Protein AF-A0A3S3P626-F1 (afdb_monomer_lite)

Secondary structure (DSSP, 8-state):
-EEEGGGTTSHHHHHHHHHHHHHHH-SSSSTT-------EEE-TT-HHHHS--

pLDDT: mean 88.5, std 12.73, range [49.53, 97.75]

Sequence (53 aa):
ALFTEEEKDGSSELAFKYAIYRINKDRLLLPNTTLIYDIQYVPKDDSFHAAKK

Structure (mmCIF, N/CA/C/O backbone):
data_AF-A0A3S3P626-F1
#
_entry.id   AF-A0A3S3P626-F1
#
loop_
_atom_site.group_PDB
_atom_site.id
_atom_site.type_symbol
_atom_site.label_atom_id
_atom_site.label_alt_id
_atom_site.label_comp_id
_atom_site.label_asym_id
_atom_site.label_entity_id
_atom_site.label_seq_id
_atom_site.pdbx_PDB_ins_code
_atom_site.Cartn_x
_atom_site.Cartn_y
_atom_site.Cartn_z
_atom_site.occupancy
_atom_site.B_iso_or_equiv
_atom_site.auth_seq_id
_atom_site.auth_comp_id
_atom_site.auth_asym_id
_atom_site.auth_atom_id
_atom_site.pdbx_PDB_model_num
ATOM 1 N N . ALA A 1 1 ? -0.574 -6.297 -5.750 1.00 87.50 1 ALA A N 1
ATOM 2 C CA . ALA A 1 1 ? -0.380 -5.213 -6.722 1.00 87.50 1 ALA A CA 1
ATOM 3 C C . ALA A 1 1 ? 0.717 -5.614 -7.682 1.00 87.50 1 ALA A C 1
ATOM 5 O O . ALA A 1 1 ? 1.604 -6.368 -7.295 1.00 87.50 1 ALA A O 1
ATOM 6 N N . LEU A 1 2 ? 0.613 -5.140 -8.915 1.00 89.75 2 LEU A N 1
ATOM 7 C CA . LEU A 1 2 ? 1.602 -5.361 -9.952 1.00 89.75 2 LEU A CA 1
ATOM 8 C C . LEU A 1 2 ? 2.242 -4.011 -10.261 1.00 89.75 2 LEU A C 1
ATOM 10 O O . LEU A 1 2 ? 1.514 -3.057 -10.530 1.00 89.75 2 LEU A O 1
ATOM 14 N N . PHE A 1 3 ? 3.563 -3.941 -10.178 1.00 90.88 3 PHE A N 1
ATOM 15 C CA . PHE A 1 3 ? 4.347 -2.772 -10.560 1.00 90.88 3 PHE A CA 1
ATOM 16 C C . PHE A 1 3 ? 5.355 -3.178 -11.624 1.00 90.88 3 PHE A C 1
ATOM 18 O O . PHE A 1 3 ? 5.700 -4.354 -11.757 1.00 90.88 3 PHE A O 1
ATOM 25 N N . THR A 1 4 ? 5.842 -2.208 -12.381 1.00 91.06 4 THR A N 1
ATOM 26 C CA . THR A 1 4 ? 7.022 -2.439 -13.208 1.00 91.06 4 THR A CA 1
ATOM 27 C C . THR A 1 4 ? 8.277 -2.524 -12.338 1.00 91.06 4 THR A C 1
ATOM 29 O O . THR A 1 4 ? 8.312 -1.999 -11.224 1.00 91.06 4 THR A O 1
ATOM 32 N N . GLU A 1 5 ? 9.336 -3.161 -12.835 1.00 89.69 5 GLU A N 1
ATOM 33 C CA . GLU A 1 5 ? 10.643 -3.139 -12.158 1.00 89.69 5 GLU A CA 1
ATOM 34 C C . GLU A 1 5 ? 11.172 -1.707 -11.946 1.00 89.69 5 GLU A C 1
ATOM 36 O O . GLU A 1 5 ? 11.831 -1.443 -10.944 1.00 89.69 5 GLU A O 1
ATOM 41 N N . GLU A 1 6 ? 10.834 -0.773 -12.842 1.00 90.06 6 GLU A N 1
ATOM 42 C CA . GLU A 1 6 ? 11.176 0.658 -12.746 1.00 90.06 6 GLU A CA 1
ATOM 43 C C . GLU A 1 6 ? 10.456 1.370 -11.591 1.00 90.06 6 GLU A C 1
ATOM 45 O O . GLU A 1 6 ? 10.955 2.354 -11.048 1.00 90.06 6 GLU A O 1
ATOM 50 N N . GLU A 1 7 ? 9.267 0.892 -11.223 1.00 90.75 7 GLU A N 1
ATOM 51 C CA . GLU A 1 7 ? 8.448 1.461 -10.150 1.00 90.75 7 GLU A CA 1
ATOM 52 C C . GLU A 1 7 ? 8.787 0.889 -8.775 1.00 90.75 7 GLU A C 1
ATOM 54 O O . GLU A 1 7 ? 8.253 1.367 -7.768 1.00 90.75 7 GLU A O 1
ATOM 59 N N . LYS A 1 8 ? 9.671 -0.113 -8.728 1.00 91.75 8 LYS A N 1
ATOM 60 C CA . LYS A 1 8 ? 10.155 -0.693 -7.483 1.00 91.75 8 LYS A CA 1
ATOM 61 C C . LYS A 1 8 ? 10.805 0.379 -6.616 1.00 91.75 8 LYS A C 1
ATOM 63 O O . LYS A 1 8 ? 11.644 1.147 -7.078 1.00 91.75 8 LYS A O 1
ATOM 68 N N . ASP A 1 9 ? 10.400 0.422 -5.351 1.00 91.62 9 ASP A N 1
ATOM 69 C CA . ASP A 1 9 ? 10.810 1.429 -4.367 1.00 91.62 9 ASP A CA 1
ATOM 70 C C . ASP A 1 9 ? 10.469 2.881 -4.787 1.00 91.62 9 ASP A C 1
ATOM 72 O O . ASP A 1 9 ? 10.937 3.852 -4.188 1.00 91.62 9 ASP A O 1
ATOM 76 N N . GLY A 1 10 ? 9.608 3.038 -5.799 1.00 95.19 10 GLY A N 1
ATOM 77 C CA . GLY A 1 10 ? 9.150 4.313 -6.328 1.00 95.19 10 GLY A C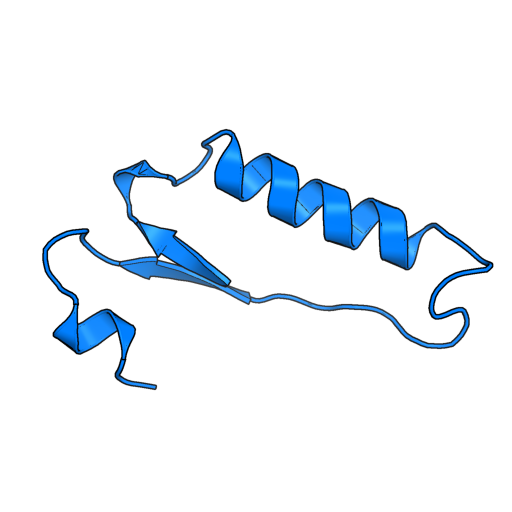A 1
ATOM 78 C C . GLY A 1 10 ? 7.975 4.917 -5.556 1.00 95.19 10 GLY A C 1
ATOM 79 O O . GLY A 1 10 ? 7.411 4.343 -4.618 1.00 95.19 10 GLY A O 1
ATOM 80 N N . SER A 1 11 ? 7.556 6.109 -5.988 1.00 96.69 11 SER A N 1
ATOM 81 C CA . SER A 1 11 ? 6.441 6.842 -5.375 1.00 96.69 11 SER A CA 1
ATOM 82 C C . SER A 1 11 ? 5.111 6.089 -5.472 1.00 96.69 11 SER A C 1
ATOM 84 O O . SER A 1 11 ? 4.336 6.111 -4.514 1.00 96.69 11 SER A O 1
ATOM 86 N N . SER A 1 12 ? 4.862 5.390 -6.583 1.00 95.31 12 SER A N 1
ATOM 87 C CA . SER A 1 12 ? 3.660 4.576 -6.797 1.00 95.31 12 SER A CA 1
ATOM 88 C C . SER A 1 12 ? 3.553 3.434 -5.783 1.00 95.31 12 SER A C 1
ATOM 90 O O . SER A 1 12 ? 2.511 3.257 -5.147 1.00 95.31 12 SER A O 1
ATOM 92 N N . GLU A 1 13 ? 4.643 2.692 -5.574 1.00 95.44 13 GLU A N 1
ATOM 93 C CA . GLU A 1 13 ? 4.682 1.593 -4.610 1.00 95.44 13 GLU A CA 1
ATOM 94 C C . GLU A 1 13 ? 4.524 2.107 -3.172 1.00 95.44 13 GLU A C 1
ATOM 96 O O . GLU A 1 13 ? 3.750 1.556 -2.382 1.00 95.44 13 GLU A O 1
ATOM 101 N N . LEU A 1 14 ? 5.204 3.208 -2.833 1.00 97.12 14 LEU A N 1
ATOM 102 C CA . LEU A 1 14 ? 5.094 3.832 -1.517 1.00 97.12 14 LEU A CA 1
ATOM 103 C C . LEU A 1 14 ? 3.667 4.318 -1.237 1.00 97.12 14 LEU A C 1
ATOM 105 O O . LEU A 1 14 ? 3.135 4.075 -0.152 1.00 97.12 14 LEU A O 1
ATOM 109 N N . ALA A 1 15 ? 3.034 4.970 -2.213 1.00 97.75 15 ALA A N 1
ATOM 110 C CA . ALA A 1 15 ? 1.654 5.425 -2.101 1.00 97.75 15 ALA A CA 1
ATOM 111 C C . ALA A 1 15 ? 0.698 4.247 -1.874 1.00 97.75 15 ALA A C 1
ATOM 113 O O . ALA A 1 15 ? -0.161 4.315 -0.993 1.00 97.75 15 ALA A O 1
ATOM 114 N N . PHE A 1 16 ? 0.889 3.141 -2.598 1.00 97.62 16 PHE A N 1
ATOM 115 C CA . PHE A 1 16 ? 0.108 1.919 -2.417 1.00 97.62 16 PHE A CA 1
ATOM 116 C C . PHE A 1 16 ? 0.262 1.332 -1.005 1.00 97.62 16 PHE A C 1
ATOM 118 O O . PHE A 1 16 ? -0.737 1.096 -0.318 1.00 97.62 16 PHE A O 1
ATOM 125 N N . LYS A 1 17 ? 1.501 1.162 -0.522 1.00 97.12 17 LYS A N 1
AT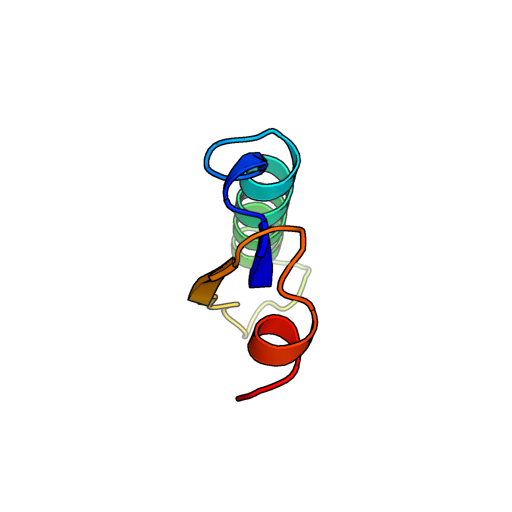OM 126 C CA . LYS A 1 17 ? 1.773 0.676 0.844 1.00 97.12 17 LYS A CA 1
ATOM 127 C C . LYS A 1 17 ? 1.152 1.593 1.900 1.00 97.12 17 LYS A C 1
ATOM 129 O O . LYS A 1 17 ? 0.544 1.113 2.860 1.00 97.12 17 LYS A O 1
ATOM 134 N N . TYR A 1 18 ? 1.272 2.909 1.717 1.00 97.69 18 TYR A N 1
ATOM 135 C CA . TYR A 1 18 ? 0.720 3.892 2.643 1.00 97.69 18 TYR A CA 1
ATOM 136 C C . TYR A 1 18 ? -0.809 3.878 2.664 1.00 97.69 18 TYR A C 1
ATOM 138 O O . TYR A 1 18 ? -1.397 3.969 3.740 1.00 97.69 18 TYR A O 1
ATOM 146 N N . ALA A 1 19 ? -1.461 3.716 1.510 1.00 97.44 19 ALA A N 1
ATOM 147 C CA . ALA A 1 19 ? -2.913 3.609 1.431 1.00 97.44 19 ALA A CA 1
ATOM 148 C C . ALA A 1 19 ? -3.424 2.419 2.254 1.00 97.44 19 ALA A C 1
ATOM 150 O O . ALA A 1 19 ? -4.317 2.584 3.083 1.00 97.44 19 ALA A O 1
ATOM 151 N N . ILE A 1 20 ? -2.798 1.247 2.112 1.00 97.19 20 ILE A N 1
ATOM 152 C CA . ILE A 1 20 ? -3.170 0.062 2.894 1.00 97.19 20 ILE A CA 1
ATOM 153 C C . ILE A 1 20 ? -2.926 0.282 4.387 1.00 97.19 20 ILE A C 1
ATOM 155 O O . ILE A 1 20 ? -3.804 -0.005 5.200 1.00 97.19 20 ILE A O 1
ATOM 159 N N . TYR A 1 21 ? -1.769 0.835 4.757 1.00 97.38 21 TYR A N 1
ATOM 160 C CA . TYR A 1 21 ? -1.481 1.188 6.147 1.00 97.38 21 TYR A CA 1
ATOM 161 C C . TYR A 1 21 ? -2.543 2.130 6.728 1.00 97.38 21 TYR A C 1
ATOM 163 O O . TYR A 1 21 ? -3.014 1.920 7.846 1.00 97.38 21 TYR A O 1
ATOM 171 N N . ARG A 1 22 ? -2.934 3.165 5.974 1.00 97.62 22 ARG A N 1
ATOM 172 C CA . ARG A 1 22 ? -3.943 4.139 6.398 1.00 97.62 22 ARG A CA 1
ATOM 173 C C . ARG A 1 22 ? -5.304 3.495 6.587 1.00 97.62 22 ARG A C 1
ATOM 175 O O . ARG A 1 22 ? -5.905 3.751 7.622 1.00 97.62 22 ARG A O 1
ATOM 182 N N . ILE A 1 23 ? -5.745 2.658 5.648 1.00 97.00 23 ILE A N 1
ATOM 183 C CA . ILE A 1 23 ? -7.027 1.951 5.745 1.00 97.00 23 ILE A CA 1
ATOM 184 C C . ILE A 1 23 ? -7.027 1.025 6.962 1.00 97.00 23 ILE A C 1
ATOM 186 O O . ILE A 1 23 ? -7.898 1.144 7.808 1.00 97.00 23 ILE A O 1
ATOM 190 N N . ASN A 1 24 ? -6.004 0.181 7.120 1.00 97.31 24 ASN A N 1
ATOM 191 C CA . ASN A 1 24 ? -5.933 -0.760 8.244 1.00 97.31 24 ASN A CA 1
ATOM 192 C C . ASN A 1 24 ? -5.817 -0.072 9.617 1.00 97.31 24 ASN A C 1
ATOM 194 O O . ASN A 1 24 ? -6.127 -0.680 10.640 1.00 97.31 24 ASN A O 1
ATOM 198 N N . LYS A 1 25 ? -5.328 1.173 9.668 1.00 96.62 25 LYS A N 1
ATOM 199 C CA . LYS A 1 25 ? -5.235 1.959 10.907 1.00 96.62 25 LYS A CA 1
ATOM 200 C C . LYS A 1 25 ? -6.516 2.743 11.207 1.00 96.62 25 LYS A C 1
ATOM 202 O O . LYS A 1 25 ? -6.725 3.140 12.356 1.00 96.62 25 LYS A O 1
ATOM 207 N N . ASP A 1 26 ? -7.336 3.005 10.197 1.00 96.12 26 ASP A N 1
ATOM 208 C CA . ASP A 1 26 ? -8.583 3.739 10.347 1.00 96.12 26 ASP A CA 1
ATOM 209 C C . ASP A 1 26 ? -9.659 2.823 10.946 1.00 96.12 26 ASP A C 1
ATOM 211 O O . ASP A 1 26 ? -10.015 1.792 10.392 1.00 96.12 26 ASP A O 1
ATOM 215 N N . ARG A 1 27 ? -10.186 3.201 12.113 1.00 92.31 27 ARG A N 1
ATOM 216 C CA . ARG A 1 27 ? -11.204 2.414 12.825 1.00 92.31 27 ARG A CA 1
ATOM 217 C C . ARG A 1 27 ? -12.617 2.627 12.282 1.00 92.31 27 ARG A C 1
ATOM 219 O O . ARG A 1 27 ? -13.532 1.944 12.726 1.00 92.31 27 ARG A O 1
ATOM 226 N N . LEU A 1 28 ? -12.814 3.592 11.387 1.00 96.69 28 LEU A N 1
ATOM 227 C CA . LEU A 1 28 ? -14.097 3.852 10.736 1.00 96.69 28 LEU A CA 1
ATOM 228 C C . LEU A 1 28 ? -14.188 3.153 9.378 1.00 96.69 28 LEU A C 1
ATOM 230 O O . LEU A 1 28 ? -15.283 2.808 8.937 1.00 96.69 28 LEU A O 1
ATOM 234 N N . LEU A 1 29 ? -13.047 2.923 8.726 1.00 93.00 29 LEU A N 1
ATOM 235 C CA . LEU A 1 29 ? -12.979 2.299 7.414 1.00 93.00 29 LEU A CA 1
ATOM 236 C C . LEU A 1 29 ? -12.563 0.833 7.540 1.00 93.00 29 LEU A C 1
ATOM 238 O O . LEU A 1 29 ? -11.439 0.530 7.909 1.00 93.00 29 LEU A O 1
ATOM 242 N N . LEU A 1 30 ? -13.471 -0.077 7.182 1.00 93.12 30 LEU A N 1
ATOM 243 C CA . LEU A 1 30 ? -13.248 -1.526 7.263 1.00 93.12 30 LEU A CA 1
ATOM 244 C C . LEU A 1 30 ? -12.807 -2.014 8.668 1.00 93.12 30 LEU A C 1
ATOM 246 O O . LEU A 1 30 ? -11.845 -2.770 8.783 1.00 93.12 30 LEU A O 1
ATOM 250 N N . PRO A 1 31 ? -13.537 -1.667 9.748 1.00 92.62 31 PR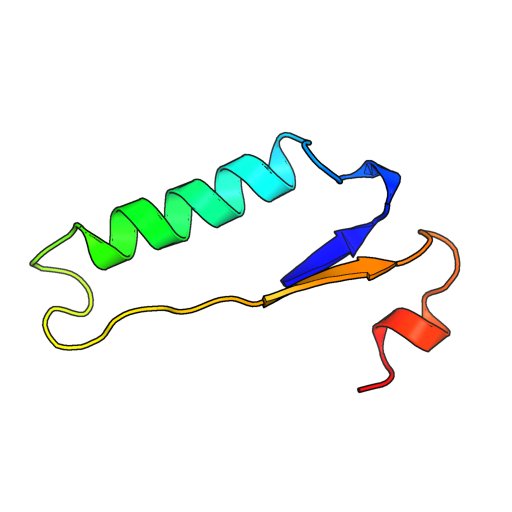O A N 1
ATOM 251 C CA . PRO A 1 31 ? -13.113 -1.922 11.134 1.00 92.62 31 PRO A CA 1
ATOM 252 C C . PRO A 1 31 ? -12.852 -3.395 11.482 1.00 92.62 31 PRO A C 1
ATOM 254 O O . PRO A 1 31 ? -12.113 -3.689 12.417 1.00 92.62 31 PRO A O 1
ATOM 257 N N . ASN A 1 32 ? -13.473 -4.316 10.744 1.00 96.00 32 ASN A N 1
ATOM 25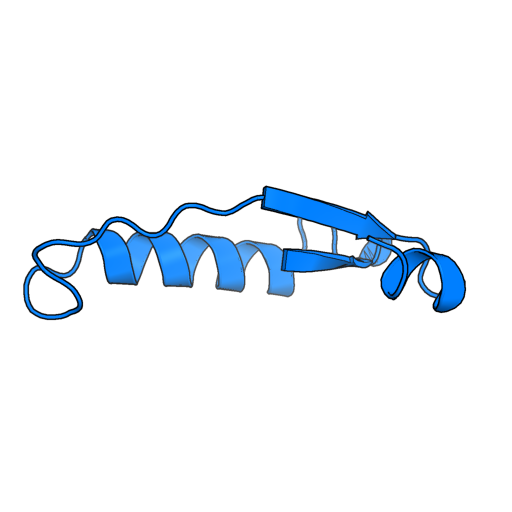8 C CA . ASN A 1 32 ? -13.398 -5.760 10.974 1.00 96.00 32 ASN A CA 1
ATOM 259 C C . ASN A 1 32 ? -12.609 -6.483 9.876 1.00 96.00 32 ASN A C 1
ATOM 261 O O . ASN A 1 32 ? -12.766 -7.687 9.682 1.00 96.00 32 ASN A O 1
ATOM 265 N N . THR A 1 33 ? -11.827 -5.758 9.080 1.00 96.06 33 THR A N 1
ATOM 266 C CA . THR A 1 33 ? -11.081 -6.330 7.960 1.00 96.06 33 THR A CA 1
ATOM 267 C C . THR A 1 33 ? -9.661 -5.799 7.969 1.00 96.06 33 THR A C 1
ATOM 269 O O . THR A 1 33 ? -9.419 -4.624 8.214 1.00 96.06 33 THR A O 1
ATOM 272 N N . THR A 1 34 ? -8.704 -6.674 7.683 1.00 95.88 34 THR A N 1
ATOM 273 C CA . THR A 1 34 ? -7.308 -6.289 7.485 1.00 95.88 34 THR A CA 1
ATOM 274 C C . THR A 1 34 ? -6.937 -6.563 6.041 1.00 95.88 34 THR A C 1
ATOM 276 O O . THR A 1 34 ? -6.973 -7.704 5.584 1.00 95.88 34 THR A O 1
ATOM 279 N N . LEU A 1 35 ? -6.587 -5.508 5.316 1.00 96.31 35 LEU A N 1
ATOM 280 C CA . LEU A 1 35 ? -6.074 -5.612 3.961 1.00 96.31 35 LEU A CA 1
ATOM 281 C C . LEU A 1 35 ? -4.651 -6.167 4.002 1.00 96.31 35 LEU A C 1
ATOM 283 O O . LEU A 1 35 ? -3.752 -5.569 4.598 1.00 96.31 35 LEU A O 1
ATOM 287 N N . ILE A 1 36 ? -4.464 -7.298 3.335 1.00 95.81 36 ILE A N 1
ATOM 288 C CA 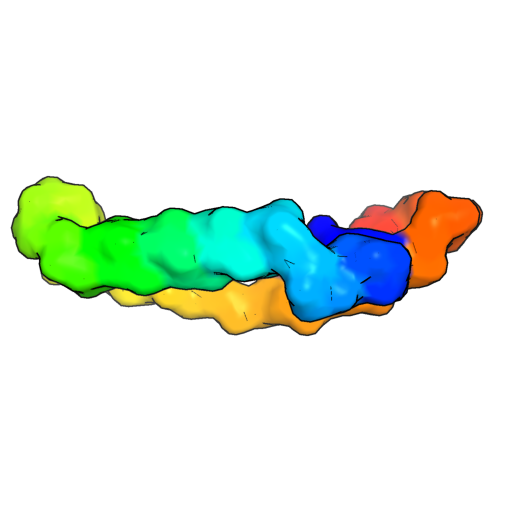. ILE A 1 36 ? -3.163 -7.895 3.043 1.00 95.81 36 ILE A CA 1
ATOM 289 C C . ILE A 1 36 ? -2.844 -7.683 1.567 1.00 95.81 36 ILE A C 1
ATOM 291 O O . ILE A 1 36 ? -3.746 -7.558 0.736 1.00 95.81 36 ILE A O 1
ATOM 295 N N . TYR A 1 37 ? -1.563 -7.634 1.230 1.00 95.12 37 TYR A N 1
ATOM 296 C CA . TYR A 1 37 ? -1.130 -7.456 -0.145 1.00 95.12 37 TYR A CA 1
ATOM 297 C C . TYR A 1 37 ? 0.093 -8.306 -0.454 1.00 95.12 37 TYR A C 1
ATOM 299 O O . TYR A 1 37 ? 0.909 -8.595 0.415 1.00 95.12 37 TYR A O 1
ATOM 307 N N . ASP A 1 38 ? 0.205 -8.647 -1.728 1.00 94.69 38 ASP A N 1
ATOM 308 C CA . ASP A 1 38 ? 1.374 -9.248 -2.352 1.00 94.69 38 ASP A CA 1
ATOM 309 C C . ASP A 1 38 ? 1.804 -8.319 -3.490 1.00 94.69 38 ASP A C 1
ATOM 311 O O . ASP A 1 38 ? 0.946 -7.882 -4.267 1.00 94.69 38 ASP A O 1
ATOM 315 N N . ILE A 1 39 ? 3.081 -7.941 -3.545 1.00 93.94 39 ILE A N 1
ATOM 316 C CA . ILE A 1 39 ? 3.622 -7.069 -4.594 1.00 93.94 39 ILE A CA 1
ATOM 317 C C . ILE A 1 39 ? 4.485 -7.909 -5.519 1.00 93.94 39 ILE A C 1
ATOM 319 O O . ILE A 1 39 ? 5.410 -8.579 -5.071 1.00 93.94 39 ILE A O 1
ATOM 323 N N . GLN A 1 40 ? 4.193 -7.819 -6.811 1.00 91.88 40 GLN A N 1
ATOM 324 C CA . GLN A 1 40 ? 4.960 -8.468 -7.861 1.00 91.88 40 GLN A CA 1
ATOM 325 C C . GLN A 1 40 ? 5.490 -7.407 -8.821 1.00 91.88 40 GLN A C 1
ATOM 327 O O . GLN A 1 40 ? 4.813 -6.405 -9.076 1.00 91.88 40 GLN A O 1
ATOM 332 N N . TYR A 1 41 ? 6.692 -7.648 -9.337 1.00 90.81 41 TYR A N 1
ATOM 333 C CA . TYR A 1 41 ? 7.351 -6.780 -10.304 1.00 90.81 41 TYR A CA 1
ATOM 334 C C . TYR A 1 41 ? 7.441 -7.496 -11.639 1.00 90.81 41 TYR A C 1
ATOM 336 O O . TYR A 1 41 ? 7.801 -8.673 -11.682 1.00 90.81 41 TYR A O 1
ATOM 344 N N . VAL A 1 42 ? 7.112 -6.787 -12.711 1.00 89.50 42 VAL A N 1
ATOM 345 C CA . VAL A 1 42 ? 7.225 -7.290 -14.081 1.00 89.50 42 VAL A CA 1
ATOM 346 C C . VAL A 1 42 ? 8.025 -6.318 -14.942 1.00 89.50 42 VAL A C 1
ATOM 348 O O . VAL A 1 42 ? 7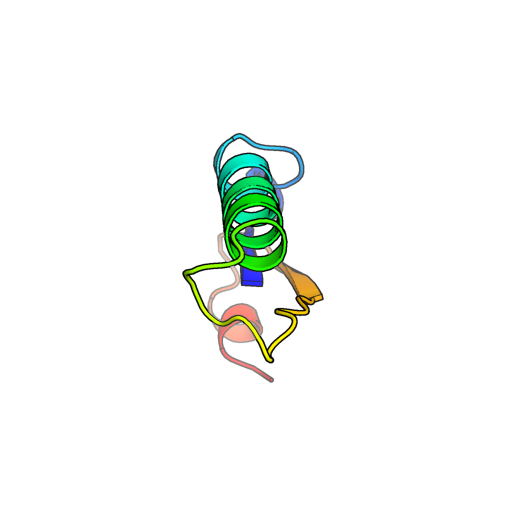.986 -5.107 -14.704 1.00 89.50 42 VAL A O 1
ATOM 351 N N . PRO A 1 43 ? 8.742 -6.803 -15.963 1.00 87.12 43 PRO A N 1
ATOM 352 C CA . PRO A 1 43 ? 9.325 -5.925 -16.963 1.00 87.12 43 PRO A CA 1
ATOM 353 C C . PRO A 1 43 ? 8.229 -5.110 -17.661 1.00 87.12 43 PRO A C 1
ATOM 355 O O . PRO A 1 43 ? 7.152 -5.623 -17.965 1.00 87.12 43 PRO A O 1
ATOM 358 N N . LYS A 1 44 ? 8.507 -3.837 -17.945 1.00 78.31 44 LYS A N 1
ATOM 359 C CA . LYS A 1 44 ? 7.551 -2.899 -18.557 1.00 78.31 44 LYS A CA 1
ATOM 360 C C . LYS A 1 44 ? 7.025 -3.357 -19.918 1.00 78.31 44 LYS A C 1
ATOM 362 O O . LYS A 1 44 ? 5.846 -3.179 -20.213 1.00 78.31 44 LYS A O 1
ATOM 367 N N . ASP A 1 45 ? 7.892 -3.975 -20.713 1.00 78.94 45 ASP A N 1
ATOM 368 C CA . ASP A 1 45 ? 7.564 -4.451 -22.059 1.00 78.94 45 ASP A CA 1
ATOM 369 C C . ASP A 1 45 ? 6.953 -5.863 -22.061 1.00 78.94 45 ASP A C 1
ATOM 371 O O . ASP A 1 45 ? 6.522 -6.359 -23.103 1.00 78.94 45 ASP A O 1
ATOM 375 N N . ASP A 1 46 ? 6.858 -6.509 -20.896 1.00 68.69 46 ASP A N 1
ATOM 376 C CA . ASP A 1 46 ? 6.341 -7.867 -20.755 1.00 68.69 46 ASP A CA 1
ATOM 377 C C . ASP A 1 46 ? 4.895 -7.884 -20.235 1.00 68.69 46 ASP A C 1
ATOM 379 O O . ASP A 1 46 ? 4.546 -8.425 -19.181 1.00 68.69 46 ASP A O 1
ATOM 383 N N . SER A 1 47 ? 4.019 -7.271 -21.033 1.00 65.00 47 SER A N 1
ATOM 384 C CA . SER A 1 47 ? 2.571 -7.248 -20.782 1.00 65.00 47 SER A CA 1
ATOM 385 C C . SER A 1 47 ? 1.929 -8.645 -20.773 1.00 65.00 47 SER A C 1
ATOM 387 O O . SER A 1 47 ? 0.858 -8.829 -20.193 1.00 65.00 47 SER A O 1
ATOM 389 N N . PHE A 1 48 ? 2.582 -9.648 -21.372 1.00 63.50 48 PHE A N 1
ATOM 390 C CA . PHE A 1 48 ? 2.093 -11.025 -21.411 1.00 63.50 48 PHE A CA 1
ATOM 391 C C . PHE A 1 48 ? 2.234 -11.722 -20.053 1.00 63.50 48 PHE A C 1
ATOM 393 O O . PHE A 1 48 ? 1.291 -12.374 -19.600 1.00 63.50 48 PHE A O 1
ATOM 400 N N . HIS A 1 49 ? 3.363 -11.543 -19.361 1.00 60.38 49 HIS A N 1
ATOM 401 C CA . HIS A 1 49 ? 3.546 -12.081 -18.010 1.00 60.38 49 HIS A CA 1
ATOM 402 C C . HIS A 1 49 ? 2.774 -11.283 -16.949 1.00 60.38 49 HIS A C 1
ATOM 404 O O . HIS A 1 49 ? 2.377 -11.851 -15.936 1.00 60.38 49 HIS A O 1
ATOM 410 N N . ALA A 1 50 ? 2.453 -10.010 -17.211 1.00 60.53 50 ALA A N 1
ATOM 411 C CA . ALA A 1 50 ? 1.589 -9.197 -16.350 1.00 60.53 50 ALA A CA 1
ATOM 412 C C . ALA A 1 50 ? 0.145 -9.731 -16.234 1.00 60.53 50 ALA A C 1
ATOM 414 O O . ALA A 1 50 ? -0.496 -9.578 -15.193 1.00 60.53 50 ALA A O 1
ATOM 415 N N . ALA A 1 51 ? -0.376 -10.360 -17.294 1.00 59.50 51 ALA A N 1
ATOM 416 C CA . ALA A 1 51 ? -1.734 -10.906 -17.335 1.00 59.50 51 ALA A CA 1
ATOM 417 C C . ALA A 1 51 ? -1.828 -12.366 -16.860 1.00 59.50 51 ALA A C 1
ATOM 419 O O . ALA A 1 51 ? -2.933 -12.872 -16.649 1.00 59.50 51 ALA A O 1
ATOM 420 N N . LYS A 1 52 ? -0.693 -13.061 -16.715 1.00 55.38 52 LYS A N 1
ATOM 421 C CA . LYS A 1 52 ? -0.668 -14.500 -16.453 1.00 55.38 52 LYS A CA 1
ATOM 422 C C . LYS A 1 52 ? -0.472 -14.771 -14.962 1.00 55.38 52 LYS A C 1
ATOM 424 O O . LYS A 1 52 ? 0.646 -14.763 -14.457 1.00 55.38 52 LYS A O 1
ATOM 429 N N . LYS A 1 53 ? -1.589 -15.026 -14.283 1.00 49.53 53 LYS A N 1
ATOM 430 C CA . LYS A 1 53 ? -1.646 -15.641 -12.955 1.00 49.53 53 LYS A CA 1
ATOM 431 C C . LYS A 1 53 ? -2.237 -17.038 -13.069 1.00 49.53 53 LYS A C 1
ATOM 433 O O . LYS A 1 53 ? -3.205 -17.185 -13.848 1.00 49.53 53 LYS A O 1
#

Foldseek 3Di:
DEEAPVCVVHPVVVVVVVVLVVQQPDCVHPVPDRDDDDYDYDHPPPVVVVPPD

Radius of gyration: 13.61 Å; chains: 1; bounding box: 25×22×35 Å

InterPro domains:
  IPR028082 Periplasmic binding protein-like I [SSF53822] (13-51)

Organism: NCBI:txid1965070